Protein AF-K9DIT8-F1 (afdb_monomer_lite)

Structure (mmCIF, N/CA/C/O backbone):
data_AF-K9DIT8-F1
#
_entry.id   AF-K9DIT8-F1
#
loop_
_atom_site.group_PDB
_atom_site.id
_atom_site.type_symbol
_atom_site.label_atom_id
_atom_site.label_alt_id
_atom_site.label_comp_id
_atom_site.label_asym_id
_atom_site.label_entity_id
_atom_site.label_seq_id
_atom_site.pdbx_PDB_ins_code
_atom_site.Cartn_x
_atom_site.Cartn_y
_atom_site.Cartn_z
_atom_site.occupancy
_atom_site.B_iso_or_equiv
_atom_site.auth_seq_id
_atom_site.auth_comp_id
_atom_site.auth_asym_id
_atom_site.auth_atom_id
_atom_site.pdbx_PDB_model_num
ATOM 1 N N . MET A 1 1 ? -4.485 5.201 18.626 1.00 60.78 1 MET A N 1
ATOM 2 C CA . MET A 1 1 ? -4.823 4.379 17.440 1.00 60.78 1 MET A CA 1
ATOM 3 C C . MET A 1 1 ? -6.154 3.695 17.704 1.00 60.78 1 MET A C 1
ATOM 5 O O . MET A 1 1 ? -6.302 3.148 18.788 1.00 60.78 1 MET A O 1
ATOM 9 N N . ASN A 1 2 ? -7.104 3.732 16.764 1.00 77.69 2 ASN A N 1
ATOM 10 C CA . ASN A 1 2 ? -8.350 2.968 16.907 1.00 77.69 2 ASN A CA 1
ATOM 11 C C . ASN A 1 2 ? -8.074 1.473 16.671 1.00 77.69 2 ASN A C 1
ATOM 13 O O . ASN A 1 2 ? -7.334 1.151 15.738 1.00 77.69 2 ASN A O 1
ATOM 17 N N . PRO A 1 3 ? -8.657 0.567 17.470 1.00 79.44 3 PRO A N 1
ATOM 18 C CA . PRO A 1 3 ? -8.413 -0.864 17.341 1.00 79.44 3 PRO A CA 1
ATOM 19 C C . PRO A 1 3 ? -8.999 -1.421 16.034 1.00 79.44 3 PRO A C 1
ATOM 21 O O . PRO A 1 3 ? -10.028 -0.955 15.537 1.00 79.44 3 PRO A O 1
ATOM 24 N N . LEU A 1 4 ? -8.342 -2.434 15.462 1.00 64.38 4 LEU A N 1
ATOM 25 C CA . LEU A 1 4 ? -8.835 -3.148 14.272 1.00 64.38 4 LEU A CA 1
ATOM 26 C C . LEU A 1 4 ? -9.975 -4.120 14.611 1.00 64.38 4 LEU A C 1
ATOM 28 O O . LEU A 1 4 ? -10.826 -4.396 13.767 1.00 64.38 4 LEU A O 1
ATOM 32 N N . PHE A 1 5 ? -10.029 -4.584 15.858 1.00 77.38 5 PHE A N 1
ATOM 33 C CA . PHE A 1 5 ? -11.053 -5.492 16.357 1.00 77.38 5 PHE A CA 1
ATOM 34 C C . PHE A 1 5 ? -11.620 -4.973 17.678 1.00 77.38 5 PHE A C 1
ATOM 36 O O . PHE A 1 5 ? -10.868 -4.559 18.557 1.00 77.38 5 PHE A O 1
ATOM 43 N N . GLU A 1 6 ? -12.941 -5.016 17.821 1.00 84.44 6 GLU A N 1
ATOM 44 C CA . GLU A 1 6 ? -13.674 -4.648 19.036 1.00 84.44 6 GLU A CA 1
ATOM 45 C C . GLU A 1 6 ? -14.589 -5.818 19.409 1.00 84.44 6 GLU A C 1
ATOM 47 O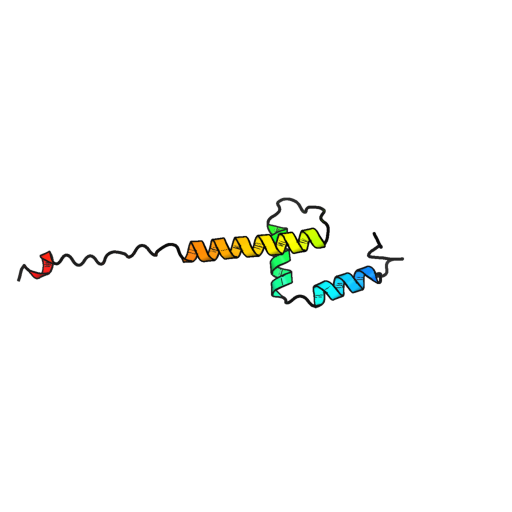 O . GLU A 1 6 ? -15.433 -6.236 18.615 1.00 84.44 6 GLU A O 1
ATOM 52 N N . GLY A 1 7 ? -14.382 -6.415 20.589 1.00 83.69 7 GLY A N 1
ATOM 53 C CA . GLY A 1 7 ? -15.164 -7.579 21.032 1.00 83.69 7 GLY A CA 1
ATOM 54 C C . GLY A 1 7 ? -15.060 -8.788 20.092 1.00 83.69 7 GLY A C 1
ATOM 55 O O . GLY A 1 7 ? -16.047 -9.486 19.872 1.00 83.69 7 GLY A O 1
ATOM 56 N N . GLY A 1 8 ? -13.895 -8.990 19.466 1.00 83.50 8 GLY A N 1
ATOM 57 C CA . GLY A 1 8 ? -13.669 -10.057 18.483 1.00 83.50 8 GLY A CA 1
ATOM 58 C C . GLY A 1 8 ? -14.311 -9.812 17.113 1.00 83.50 8 GLY A C 1
ATOM 59 O O . GLY A 1 8 ? -14.190 -10.654 16.227 1.00 83.50 8 GLY A O 1
ATOM 60 N N . ARG A 1 9 ? -14.974 -8.666 16.905 1.00 77.25 9 ARG A N 1
ATOM 61 C CA . ARG A 1 9 ? -15.575 -8.286 15.621 1.00 77.25 9 ARG A CA 1
ATOM 62 C C . ARG A 1 9 ? -14.717 -7.242 14.903 1.00 77.25 9 ARG A C 1
ATOM 64 O O . ARG A 1 9 ? -14.102 -6.408 15.569 1.00 77.25 9 ARG A O 1
ATOM 71 N N . PRO A 1 10 ? -14.679 -7.240 13.559 1.00 73.25 10 PRO A N 1
ATOM 72 C CA . PRO A 1 10 ? -13.943 -6.222 12.818 1.00 73.25 10 PRO A CA 1
ATOM 73 C C . PRO A 1 10 ? -14.545 -4.827 13.038 1.00 73.25 10 PRO A C 1
ATOM 75 O O . PRO A 1 10 ? -15.755 -4.636 12.888 1.00 73.25 10 PRO A O 1
ATOM 78 N N . SER A 1 11 ? -13.707 -3.847 13.377 1.00 87.00 11 SER A N 1
ATOM 79 C CA . SER A 1 11 ? -14.145 -2.475 13.655 1.00 87.00 11 SER A CA 1
ATOM 80 C C . SER A 1 11 ? -14.404 -1.668 12.371 1.00 87.00 11 SER A C 1
ATOM 82 O O . SER A 1 11 ? -14.036 -2.062 11.260 1.00 87.00 11 SER A O 1
ATOM 84 N N . LYS A 1 12 ? -14.988 -0.466 12.494 1.00 83.88 12 LYS A N 1
ATOM 85 C CA . LYS A 1 12 ? -15.100 0.474 11.355 1.00 83.88 12 LYS A CA 1
ATOM 86 C C . LYS A 1 12 ? -13.733 0.823 10.754 1.00 83.88 12 LYS A C 1
ATOM 88 O O . LYS A 1 12 ? -13.633 1.041 9.548 1.00 83.88 12 LYS A O 1
ATOM 93 N N . THR A 1 13 ? -12.690 0.870 11.581 1.00 79.06 13 THR A N 1
ATOM 94 C CA . THR A 1 13 ? -11.312 1.131 11.145 1.00 79.06 13 THR A CA 1
ATOM 95 C C . THR A 1 13 ? -10.803 -0.003 10.261 1.00 79.06 13 THR A C 1
ATOM 97 O O . THR A 1 13 ? -10.253 0.272 9.198 1.00 79.06 13 THR A O 1
ATOM 100 N N . PHE A 1 14 ? -11.073 -1.259 10.630 1.00 84.88 14 PHE A N 1
ATOM 101 C CA . PHE A 1 14 ? -10.760 -2.419 9.794 1.00 84.88 14 PHE A CA 1
ATOM 102 C C . PHE A 1 14 ? -11.446 -2.342 8.429 1.00 84.88 14 PHE A C 1
ATOM 104 O O . PHE A 1 14 ? -10.791 -2.506 7.407 1.00 84.88 14 PHE A O 1
ATOM 111 N N . TRP A 1 15 ? -12.747 -2.038 8.381 1.00 80.25 15 TRP A N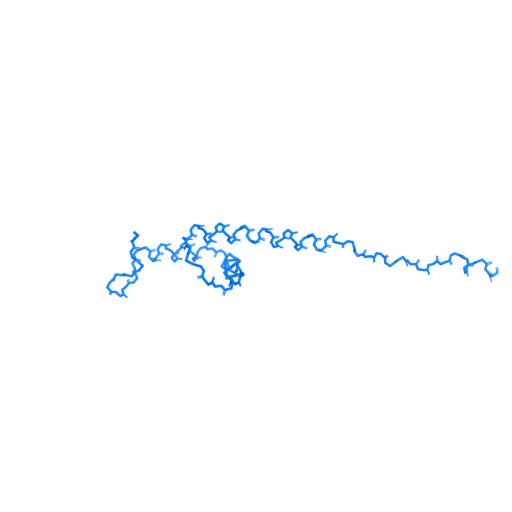 1
ATOM 112 C CA . TRP A 1 15 ? -13.469 -1.977 7.106 1.00 80.25 15 TRP A CA 1
ATOM 113 C C . TRP A 1 15 ? -13.002 -0.836 6.204 1.00 80.25 15 TRP A C 1
ATOM 115 O O . TRP A 1 15 ? -12.950 -1.010 4.990 1.00 80.25 15 TRP A O 1
ATOM 125 N N . ARG A 1 16 ? -12.609 0.308 6.777 1.00 78.06 16 ARG A N 1
ATOM 126 C CA . ARG A 1 16 ? -11.985 1.411 6.029 1.00 78.06 16 ARG A CA 1
ATOM 127 C C . ARG A 1 16 ? -10.623 1.016 5.471 1.00 78.06 16 ARG A C 1
ATOM 129 O O . ARG A 1 16 ? -10.353 1.294 4.309 1.00 78.06 16 ARG A O 1
ATOM 136 N N . LEU A 1 17 ? -9.809 0.331 6.274 1.00 72.94 17 LEU A N 1
ATOM 137 C CA . LEU A 1 17 ? -8.510 -0.190 5.856 1.00 72.94 17 LEU A CA 1
ATOM 138 C C . LEU A 1 17 ? -8.674 -1.218 4.728 1.00 72.94 17 LEU A C 1
ATOM 140 O O . LEU A 1 17 ? -8.049 -1.107 3.680 1.00 72.94 17 LEU A O 1
ATOM 144 N N . ARG A 1 18 ? -9.591 -2.172 4.903 1.00 70.75 18 ARG A N 1
ATOM 145 C CA . ARG A 1 18 ? -9.930 -3.164 3.885 1.00 70.75 18 ARG A CA 1
ATOM 146 C C . ARG A 1 18 ? -10.428 -2.492 2.613 1.00 70.75 18 ARG A C 1
ATOM 148 O O . ARG A 1 18 ? -9.958 -2.840 1.548 1.00 70.75 18 ARG A O 1
ATOM 155 N N . ALA A 1 19 ? -11.349 -1.533 2.697 1.00 73.75 19 ALA A N 1
ATOM 156 C CA . ALA A 1 19 ? -11.867 -0.828 1.524 1.00 73.75 19 ALA A CA 1
ATOM 157 C C . ALA A 1 19 ? -10.791 -0.000 0.806 1.00 73.75 19 ALA A C 1
ATOM 159 O O . ALA A 1 19 ? -10.844 0.127 -0.414 1.00 73.75 19 ALA A O 1
ATOM 160 N N . PHE A 1 20 ? -9.823 0.538 1.550 1.00 71.31 20 PHE A N 1
ATOM 161 C CA . PHE A 1 20 ? -8.663 1.219 0.986 1.00 71.31 20 PHE A CA 1
ATOM 162 C C . PHE A 1 20 ? -7.817 0.260 0.141 1.00 71.31 20 PHE A C 1
ATOM 164 O O . PHE A 1 20 ? -7.484 0.606 -0.986 1.00 71.31 20 PHE A O 1
ATOM 171 N N . PHE A 1 21 ? -7.555 -0.958 0.631 1.00 66.94 21 PHE A N 1
ATOM 172 C CA . PHE A 1 21 ? -6.794 -1.975 -0.105 1.00 66.94 21 PHE A CA 1
ATOM 173 C C . PHE A 1 21 ? -7.587 -2.680 -1.208 1.00 66.94 21 PHE A C 1
ATOM 175 O O . PHE A 1 21 ? -7.053 -2.928 -2.278 1.00 66.94 21 PHE A O 1
ATOM 182 N N . ASN A 1 22 ? -8.876 -2.937 -0.997 1.00 61.94 22 ASN A N 1
ATOM 183 C CA . ASN A 1 22 ? -9.749 -3.647 -1.940 1.00 61.94 22 ASN A CA 1
ATOM 184 C C . ASN A 1 22 ? -10.125 -2.803 -3.175 1.00 61.94 22 ASN A C 1
ATOM 186 O O . ASN A 1 22 ? -10.863 -3.275 -4.032 1.00 61.94 22 ASN A O 1
ATOM 190 N N . LYS A 1 23 ? -9.692 -1.536 -3.224 1.00 59.25 23 LYS A N 1
ATOM 191 C CA . LYS A 1 23 ? -9.795 -0.634 -4.383 1.00 59.25 23 LYS A CA 1
ATOM 192 C C . LYS A 1 23 ? -8.452 -0.401 -5.081 1.00 59.25 23 LYS A C 1
ATOM 194 O O . LYS A 1 23 ? -8.387 0.418 -5.992 1.00 59.25 23 LYS A O 1
ATOM 199 N N . GLN A 1 24 ? -7.379 -1.024 -4.608 1.00 59.00 24 GLN A N 1
ATOM 200 C CA . GLN A 1 24 ? -6.087 -0.948 -5.275 1.00 59.00 24 GLN A CA 1
ATOM 201 C C . GLN A 1 24 ? -6.089 -2.009 -6.384 1.00 59.00 24 GLN A C 1
ATOM 203 O O . GLN A 1 24 ? -6.514 -3.131 -6.124 1.00 59.00 24 GLN A O 1
ATOM 208 N N . ASP A 1 25 ? -5.661 -1.648 -7.597 1.00 64.50 25 ASP A N 1
ATOM 209 C CA . ASP A 1 25 ? -5.417 -2.606 -8.687 1.00 64.50 25 ASP A CA 1
ATOM 210 C C . ASP A 1 25 ? -4.600 -3.800 -8.175 1.00 64.50 25 ASP A C 1
ATOM 212 O O . ASP A 1 25 ? -3.706 -3.597 -7.349 1.00 64.50 25 ASP A O 1
ATOM 216 N N . ASP A 1 26 ? -4.845 -5.009 -8.694 1.00 60.41 26 ASP A N 1
ATOM 217 C CA . ASP A 1 26 ? -4.112 -6.232 -8.313 1.00 60.41 26 ASP A CA 1
ATOM 218 C C . ASP A 1 26 ? -2.583 -6.006 -8.332 1.00 60.41 26 ASP A C 1
ATOM 220 O O . ASP A 1 26 ? -1.869 -6.407 -7.411 1.00 60.41 26 ASP A O 1
ATOM 224 N N . SER A 1 27 ? -2.096 -5.198 -9.286 1.00 72.56 27 SER A N 1
ATOM 225 C CA . SER A 1 27 ? -0.681 -4.809 -9.391 1.00 72.56 27 SER A CA 1
ATOM 226 C C . SER A 1 27 ? -0.121 -4.088 -8.160 1.00 72.56 27 SER A C 1
ATOM 228 O O . SER A 1 27 ? 1.073 -4.154 -7.877 1.00 72.56 27 SER A O 1
ATOM 230 N N . ARG A 1 28 ? -0.951 -3.364 -7.407 1.00 76.31 28 ARG A N 1
ATOM 231 C CA . ARG A 1 28 ? -0.519 -2.575 -6.252 1.00 76.31 28 ARG A CA 1
ATOM 232 C C . ARG A 1 28 ? -0.362 -3.431 -5.005 1.00 76.31 28 ARG A C 1
ATOM 234 O O . ARG A 1 28 ? 0.528 -3.152 -4.206 1.00 76.31 28 ARG A O 1
ATOM 241 N N . LEU A 1 29 ? -1.182 -4.470 -4.848 1.00 76.12 29 LEU A N 1
ATOM 242 C CA . LEU A 1 29 ? -0.986 -5.452 -3.785 1.00 76.12 29 LEU A CA 1
ATOM 243 C C . LEU A 1 29 ? 0.322 -6.218 -4.009 1.00 76.12 29 LEU A C 1
ATOM 245 O O . LEU A 1 29 ? 1.132 -6.298 -3.087 1.00 76.12 29 LEU A O 1
ATOM 249 N N . ASP A 1 30 ? 0.568 -6.677 -5.235 1.00 78.06 30 ASP A N 1
ATOM 250 C CA . ASP A 1 30 ? 1.805 -7.378 -5.601 1.00 78.06 30 ASP A CA 1
ATOM 251 C C . ASP A 1 30 ? 3.045 -6.513 -5.346 1.00 78.06 30 ASP A C 1
ATOM 253 O O . ASP A 1 30 ? 4.001 -6.949 -4.707 1.00 78.06 30 ASP A O 1
ATOM 257 N N . ASN A 1 31 ? 2.988 -5.242 -5.740 1.00 82.31 31 ASN A N 1
ATOM 258 C CA . ASN A 1 31 ? 4.026 -4.240 -5.490 1.00 82.31 31 ASN A CA 1
ATOM 259 C C . ASN A 1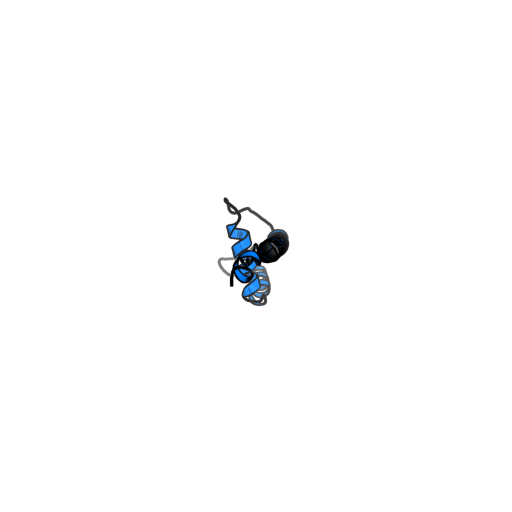 31 ? 4.341 -4.033 -3.997 1.00 82.31 31 ASN A C 1
ATOM 261 O O . ASN A 1 31 ? 5.497 -3.811 -3.627 1.00 82.31 31 ASN A O 1
ATOM 265 N N . ILE A 1 32 ? 3.325 -4.084 -3.132 1.00 83.69 32 ILE A N 1
ATOM 266 C CA . ILE A 1 32 ? 3.502 -3.990 -1.676 1.00 83.69 32 ILE A CA 1
ATOM 267 C C . ILE A 1 32 ? 4.110 -5.286 -1.128 1.00 83.69 32 ILE A C 1
ATOM 269 O O . ILE A 1 32 ? 4.989 -5.231 -0.269 1.00 83.69 32 ILE A O 1
ATOM 273 N N . LEU A 1 33 ? 3.672 -6.447 -1.620 1.00 82.44 33 LEU A N 1
ATOM 274 C CA . LEU A 1 33 ? 4.191 -7.747 -1.195 1.00 82.44 33 LEU A CA 1
ATOM 275 C C . LEU A 1 33 ? 5.666 -7.925 -1.573 1.00 82.44 33 LEU A C 1
ATOM 277 O O . LEU A 1 33 ? 6.455 -8.335 -0.725 1.00 82.44 33 LEU A O 1
ATOM 281 N N . LEU A 1 34 ? 6.052 -7.547 -2.793 1.00 83.69 34 LEU A N 1
ATOM 282 C CA . LEU A 1 34 ? 7.445 -7.525 -3.255 1.00 83.69 34 LEU A CA 1
ATOM 283 C C . LEU A 1 34 ? 8.332 -6.651 -2.363 1.00 83.69 34 LEU A C 1
ATOM 285 O O . LEU A 1 34 ? 9.414 -7.070 -1.956 1.00 83.69 34 LEU A O 1
ATOM 289 N N . TYR A 1 35 ? 7.851 -5.461 -2.000 1.00 87.62 35 TYR A N 1
ATOM 290 C CA . TYR A 1 35 ? 8.560 -4.589 -1.067 1.00 87.62 35 TYR A CA 1
ATOM 291 C C . TYR A 1 35 ? 8.703 -5.218 0.326 1.00 87.62 35 TYR A C 1
ATOM 293 O O . TYR A 1 35 ? 9.761 -5.140 0.939 1.00 87.62 35 TYR A O 1
ATOM 301 N N . LEU A 1 36 ? 7.667 -5.884 0.839 1.00 83.25 36 LEU A N 1
ATOM 302 C CA . LEU A 1 36 ? 7.745 -6.567 2.133 1.00 83.25 36 LEU A CA 1
ATOM 303 C C . LEU A 1 36 ? 8.704 -7.768 2.115 1.00 83.25 36 LEU A C 1
ATOM 305 O O . LEU A 1 36 ? 9.360 -8.027 3.122 1.00 83.25 36 LEU A O 1
ATOM 309 N N . GLN A 1 37 ? 8.818 -8.468 0.984 1.00 84.81 37 GLN A N 1
ATOM 310 C CA . GLN A 1 37 ? 9.762 -9.574 0.792 1.00 84.81 37 GLN A CA 1
ATOM 311 C C . GLN A 1 37 ? 11.226 -9.123 0.747 1.00 84.81 37 GLN A C 1
ATOM 313 O O . GLN A 1 37 ? 12.107 -9.938 1.00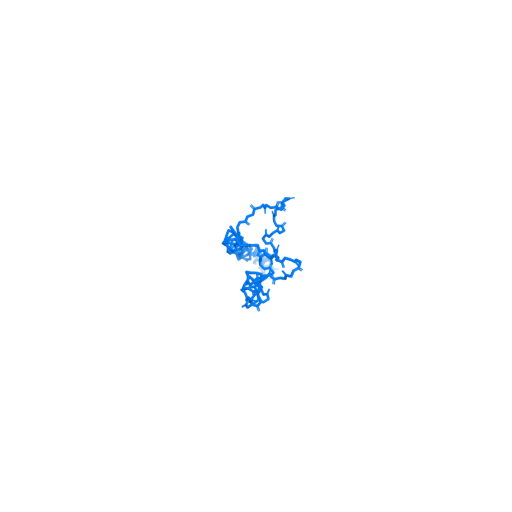5 1.00 84.81 37 GLN A O 1
ATOM 318 N N . SER A 1 38 ? 11.511 -7.847 0.456 1.00 83.81 38 SER A N 1
ATOM 319 C CA . SER A 1 38 ? 12.892 -7.347 0.427 1.00 83.81 38 SER A CA 1
ATOM 320 C C . SER A 1 38 ? 13.516 -7.174 1.817 1.00 83.81 38 SER A C 1
ATOM 322 O O . SER A 1 38 ? 14.676 -6.782 1.917 1.00 83.81 38 SER A O 1
ATOM 324 N N . PHE A 1 39 ? 12.758 -7.394 2.894 1.00 85.12 39 PHE A N 1
ATOM 325 C CA . PHE A 1 39 ? 13.254 -7.290 4.262 1.00 85.12 39 PHE A CA 1
ATOM 326 C C . PHE A 1 39 ? 13.567 -8.667 4.846 1.00 85.12 39 PHE A C 1
ATOM 328 O O . PHE A 1 39 ? 12.698 -9.531 4.910 1.00 85.12 39 PHE A O 1
ATOM 335 N N . ASP A 1 40 ? 14.763 -8.826 5.415 1.00 81.06 40 ASP A N 1
ATOM 336 C CA . ASP A 1 40 ? 15.141 -10.049 6.143 1.00 81.06 40 ASP A CA 1
ATOM 337 C C . ASP A 1 40 ? 14.309 -10.271 7.418 1.00 81.06 40 ASP A C 1
ATOM 339 O O . ASP A 1 40 ? 14.194 -11.386 7.931 1.00 81.06 40 ASP A O 1
ATOM 343 N N . ARG A 1 41 ? 13.740 -9.195 7.975 1.00 80.38 41 ARG A N 1
ATOM 344 C CA . ARG A 1 41 ? 12.847 -9.225 9.138 1.00 80.38 41 ARG A CA 1
ATOM 345 C C . ARG A 1 41 ? 11.693 -8.263 8.926 1.00 80.38 41 ARG A C 1
ATOM 347 O O . ARG A 1 41 ? 11.925 -7.112 8.571 1.00 80.38 41 ARG A O 1
ATOM 354 N N . TYR A 1 42 ? 10.476 -8.712 9.224 1.00 72.88 42 TYR A N 1
ATOM 355 C CA . TYR A 1 42 ? 9.259 -7.911 9.082 1.00 72.88 42 TYR A CA 1
ATOM 356 C C . TYR A 1 42 ? 9.302 -6.665 9.984 1.00 72.88 42 TYR A C 1
ATOM 358 O O . TYR A 1 42 ? 9.205 -6.802 11.209 1.00 72.88 42 TYR A O 1
ATOM 366 N N . PRO A 1 43 ? 9.449 -5.450 9.422 1.00 77.81 43 PRO A N 1
ATOM 367 C CA . PRO A 1 43 ? 9.544 -4.243 10.228 1.00 77.81 43 PRO A CA 1
ATOM 368 C C . PRO A 1 43 ? 8.162 -3.831 10.737 1.00 77.81 43 PRO A C 1
ATOM 370 O O . PRO A 1 43 ? 7.166 -3.923 10.018 1.00 77.81 43 PRO A O 1
ATOM 373 N N . VAL A 1 44 ? 8.097 -3.289 11.955 1.00 83.00 44 VAL A N 1
ATOM 374 C CA . VAL A 1 44 ? 6.897 -2.575 12.408 1.00 83.00 44 VAL A CA 1
ATOM 375 C C . VAL A 1 44 ? 6.900 -1.198 11.752 1.00 83.00 44 VAL A C 1
ATOM 377 O O . VAL A 1 44 ? 7.761 -0.371 12.046 1.00 83.00 44 VAL A O 1
ATOM 380 N N . MET A 1 45 ? 5.943 -0.946 10.861 1.00 83.06 45 MET A N 1
ATOM 381 C CA . MET A 1 45 ? 5.820 0.329 10.156 1.00 83.06 45 MET A CA 1
ATOM 382 C C . MET A 1 45 ? 4.373 0.808 10.084 1.00 83.06 45 MET A C 1
ATOM 384 O O . MET A 1 45 ? 3.427 0.023 10.168 1.00 83.06 45 MET A O 1
ATOM 388 N N . SER A 1 46 ? 4.203 2.123 9.938 1.00 84.00 46 SER A N 1
ATOM 389 C CA . SER A 1 46 ? 2.886 2.706 9.697 1.00 84.00 46 SER A CA 1
ATOM 390 C C . SER A 1 46 ? 2.394 2.361 8.291 1.00 84.00 46 SER A C 1
ATOM 392 O O . SER A 1 46 ? 3.189 2.102 7.387 1.00 84.00 46 SER A O 1
ATOM 394 N N . LEU A 1 47 ? 1.079 2.419 8.087 1.00 76.94 47 LEU A N 1
ATOM 395 C CA . LEU A 1 47 ? 0.486 2.177 6.774 1.00 76.94 47 LEU A CA 1
ATOM 396 C C . LEU A 1 47 ? 1.016 3.139 5.704 1.00 76.94 47 LEU A C 1
ATOM 398 O O . LEU A 1 47 ? 1.290 2.729 4.583 1.00 76.94 47 LEU A O 1
ATOM 402 N N . THR A 1 48 ? 1.176 4.414 6.059 1.00 81.44 48 THR A N 1
ATOM 403 C CA . THR A 1 48 ? 1.706 5.441 5.157 1.00 81.44 48 THR A CA 1
ATOM 404 C C . THR A 1 48 ? 3.135 5.104 4.747 1.00 81.44 48 THR A C 1
ATOM 406 O O . THR A 1 48 ? 3.445 5.089 3.562 1.00 81.44 48 THR A O 1
ATOM 409 N N . THR A 1 49 ? 3.973 4.731 5.719 1.00 85.12 49 THR A N 1
ATOM 410 C CA . THR A 1 49 ? 5.366 4.329 5.483 1.00 85.12 49 THR A CA 1
ATOM 411 C C . THR A 1 49 ? 5.461 3.099 4.583 1.00 85.12 49 THR A C 1
ATOM 413 O O . THR A 1 49 ? 6.319 3.054 3.708 1.00 85.12 49 THR A O 1
ATOM 416 N N . LEU A 1 50 ? 4.564 2.125 4.762 1.00 85.50 50 LEU A N 1
ATOM 417 C CA . LEU A 1 50 ? 4.491 0.940 3.908 1.00 85.50 50 LEU A CA 1
ATOM 418 C C . LEU A 1 50 ? 4.218 1.316 2.450 1.00 85.50 50 LEU A C 1
ATOM 420 O O . LEU A 1 50 ? 4.901 0.841 1.548 1.00 85.50 50 LEU A O 1
ATOM 424 N N . ILE A 1 51 ? 3.223 2.173 2.226 1.00 86.12 51 ILE A N 1
ATOM 425 C CA . ILE A 1 51 ? 2.799 2.561 0.881 1.00 86.12 51 ILE A CA 1
ATOM 426 C C . ILE A 1 51 ? 3.884 3.396 0.194 1.00 86.12 51 ILE A C 1
ATOM 428 O O . ILE A 1 51 ? 4.263 3.096 -0.935 1.00 86.12 51 ILE A O 1
ATOM 432 N N . GLU A 1 52 ? 4.426 4.403 0.880 1.00 87.38 52 GLU A N 1
ATOM 433 C CA . GLU A 1 52 ? 5.503 5.247 0.348 1.00 87.38 52 GLU A CA 1
ATOM 434 C C . GLU A 1 52 ? 6.775 4.439 0.062 1.00 87.38 52 GLU A C 1
ATOM 436 O O . GLU A 1 52 ? 7.435 4.643 -0.961 1.00 87.38 52 GLU A O 1
ATOM 441 N N . GLY A 1 53 ? 7.101 3.501 0.955 1.00 89.38 53 GLY A N 1
ATOM 442 C CA . GLY A 1 53 ? 8.222 2.583 0.810 1.00 89.38 53 GLY A CA 1
ATOM 443 C C . GLY A 1 53 ? 8.071 1.680 -0.409 1.00 89.38 53 GLY A C 1
ATOM 444 O O . GLY A 1 53 ? 8.978 1.632 -1.241 1.00 89.38 53 GLY A O 1
ATOM 445 N N . ALA A 1 54 ? 6.906 1.049 -0.566 1.00 87.62 54 ALA A N 1
ATOM 446 C CA . ALA A 1 54 ? 6.595 0.223 -1.727 1.00 87.62 54 ALA A CA 1
ATOM 447 C C . ALA A 1 54 ? 6.644 1.037 -3.029 1.00 87.62 54 ALA A C 1
ATOM 449 O O . ALA A 1 54 ? 7.250 0.608 -4.009 1.00 87.62 54 ALA A O 1
ATOM 450 N N . ASP A 1 55 ? 6.087 2.249 -3.048 1.00 88.38 55 ASP A N 1
ATOM 451 C CA . ASP A 1 55 ? 6.120 3.115 -4.231 1.00 88.38 55 ASP A CA 1
ATOM 452 C C . ASP A 1 55 ? 7.544 3.536 -4.613 1.00 88.38 55 ASP A C 1
ATOM 454 O O . ASP A 1 55 ? 7.860 3.703 -5.794 1.00 88.38 55 ASP A O 1
ATOM 458 N N . LYS A 1 56 ? 8.421 3.751 -3.629 1.00 89.69 56 LYS A N 1
ATOM 459 C CA . LYS A 1 56 ? 9.832 4.059 -3.881 1.00 89.69 56 LYS A CA 1
ATOM 460 C C . LYS A 1 56 ? 10.583 2.830 -4.391 1.00 89.69 56 LYS A C 1
ATOM 462 O O . LYS A 1 56 ? 11.309 2.945 -5.374 1.00 89.69 56 LYS A O 1
ATOM 467 N N . PHE A 1 57 ? 10.379 1.677 -3.757 1.00 89.00 57 PHE A N 1
ATOM 468 C CA . PHE A 1 57 ? 11.013 0.416 -4.131 1.00 89.00 57 PHE A CA 1
ATOM 469 C C . PHE A 1 57 ? 10.687 0.031 -5.575 1.00 89.00 57 PHE A C 1
ATOM 471 O O . PHE A 1 57 ? 11.596 -0.163 -6.373 1.00 89.00 57 PHE A O 1
ATOM 478 N N . ASN A 1 58 ? 9.408 0.039 -5.954 1.00 86.31 58 ASN A N 1
ATOM 479 C CA . ASN A 1 58 ? 8.999 -0.357 -7.302 1.00 86.31 58 ASN A CA 1
ATOM 480 C C . ASN A 1 58 ? 9.496 0.611 -8.387 1.00 86.31 58 ASN A C 1
ATOM 482 O O . ASN A 1 58 ? 9.846 0.177 -9.484 1.00 86.31 58 ASN A O 1
ATOM 486 N N . ARG A 1 59 ? 9.583 1.917 -8.088 1.00 86.69 59 ARG A N 1
ATOM 487 C CA . ARG A 1 59 ? 10.203 2.897 -8.998 1.00 86.69 59 ARG A CA 1
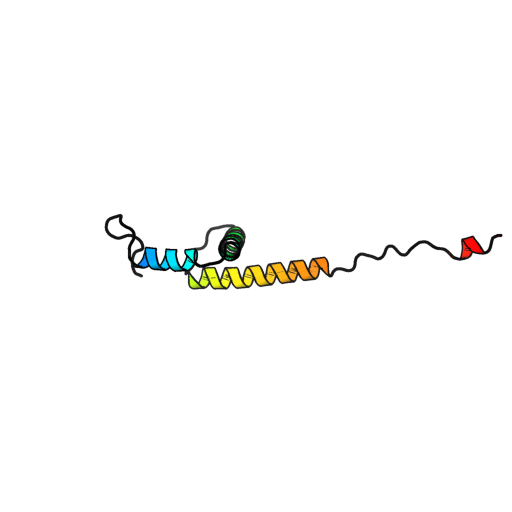ATOM 488 C C . ARG A 1 59 ? 11.685 2.611 -9.219 1.00 86.69 59 ARG A C 1
ATOM 490 O O . ARG A 1 59 ? 12.139 2.667 -10.358 1.00 86.69 59 ARG A O 1
ATOM 497 N N . GLU A 1 60 ? 12.409 2.286 -8.153 1.00 86.62 60 GLU A N 1
ATOM 498 C CA . GLU A 1 60 ? 13.827 1.937 -8.231 1.00 86.62 60 GLU A CA 1
ATOM 499 C C . GLU A 1 60 ? 14.031 0.621 -8.994 1.00 86.62 60 GLU A C 1
ATOM 501 O O . GLU A 1 60 ? 14.819 0.582 -9.934 1.00 86.62 60 GLU A O 1
ATOM 506 N N . SER A 1 61 ? 13.273 -0.433 -8.672 1.00 82.62 61 SER A N 1
ATOM 507 C CA . SER A 1 61 ? 13.343 -1.721 -9.375 1.00 82.62 61 SER A CA 1
ATOM 508 C C . SER A 1 61 ? 13.065 -1.576 -10.869 1.00 82.62 61 SER A C 1
ATOM 510 O O . SER A 1 61 ? 13.781 -2.151 -11.686 1.00 82.62 61 SER A O 1
ATOM 512 N N . LYS A 1 62 ? 12.070 -0.762 -11.243 1.00 81.69 62 LYS A N 1
ATOM 513 C CA . LYS A 1 62 ? 11.778 -0.475 -12.648 1.00 81.69 62 LYS A CA 1
ATOM 514 C C . LYS A 1 62 ? 12.939 0.248 -13.330 1.00 81.69 62 LYS A C 1
ATOM 516 O O . LYS A 1 62 ? 13.365 -0.173 -14.396 1.00 81.69 62 LYS A O 1
ATOM 521 N N . TRP A 1 63 ? 13.497 1.278 -12.696 1.00 80.81 63 TRP A N 1
ATOM 522 C CA . TRP A 1 63 ? 14.639 2.008 -13.251 1.00 80.81 63 TRP A CA 1
ATOM 523 C C . TRP A 1 63 ? 15.878 1.120 -13.440 1.00 80.81 63 TRP A C 1
ATOM 525 O O . TRP A 1 63 ? 16.576 1.237 -14.447 1.00 80.81 63 TRP A O 1
ATOM 535 N N . GLN A 1 64 ? 16.140 0.206 -12.502 1.00 79.12 64 GLN A N 1
ATOM 536 C CA . GLN A 1 64 ? 17.229 -0.767 -12.614 1.00 79.12 64 GLN A CA 1
ATOM 537 C C . GLN A 1 64 ? 17.002 -1.749 -13.770 1.00 79.12 64 GLN A C 1
ATOM 539 O O . GLN A 1 64 ? 17.938 -2.015 -14.524 1.00 79.12 64 GLN A O 1
ATOM 544 N N . ASN A 1 65 ? 15.773 -2.246 -13.941 1.00 76.62 65 ASN A N 1
ATOM 545 C CA . ASN A 1 65 ? 15.412 -3.134 -15.048 1.00 76.62 65 ASN A CA 1
ATOM 546 C C . ASN A 1 65 ? 15.536 -2.421 -16.400 1.00 76.62 65 ASN A C 1
ATOM 548 O O . ASN A 1 65 ? 16.243 -2.915 -17.275 1.00 76.62 65 ASN A O 1
ATOM 552 N N . ASP A 1 66 ? 14.979 -1.215 -16.533 1.00 76.75 66 ASP A N 1
ATOM 553 C CA . ASP A 1 66 ? 15.077 -0.403 -17.753 1.00 76.75 66 ASP A CA 1
ATOM 554 C C . ASP A 1 66 ? 16.552 -0.122 -18.115 1.00 76.75 66 ASP A C 1
ATOM 556 O O . ASP A 1 66 ? 16.957 -0.154 -19.278 1.00 76.75 66 ASP A O 1
ATOM 560 N N . ARG A 1 67 ? 17.407 0.110 -17.108 1.00 72.81 67 ARG A N 1
ATOM 561 C CA . ARG A 1 67 ? 18.848 0.328 -17.300 1.00 72.81 67 ARG A CA 1
ATOM 562 C C . ARG A 1 67 ? 19.614 -0.956 -17.633 1.00 72.81 67 ARG A C 1
ATOM 564 O O . ARG A 1 67 ? 20.633 -0.889 -18.322 1.00 72.81 67 ARG A O 1
ATOM 571 N N . ALA A 1 68 ? 19.165 -2.107 -17.137 1.00 70.88 68 ALA A N 1
ATOM 572 C CA . ALA A 1 68 ? 19.728 -3.410 -17.473 1.00 70.88 68 ALA A CA 1
ATOM 573 C C . ALA A 1 68 ? 19.375 -3.819 -18.910 1.00 70.88 68 ALA A C 1
ATOM 575 O O . ALA A 1 68 ? 20.252 -4.307 -19.621 1.00 70.88 68 ALA A O 1
ATOM 576 N N . GLU A 1 69 ? 18.146 -3.546 -19.351 1.00 62.47 69 GLU A N 1
ATOM 577 C CA . GLU A 1 69 ? 17.684 -3.743 -20.731 1.00 62.47 69 GLU A CA 1
ATOM 578 C C . GLU A 1 69 ? 18.355 -2.771 -21.715 1.00 62.47 69 GLU A C 1
ATOM 580 O O . GLU A 1 69 ? 18.639 -3.134 -22.854 1.00 62.47 69 GLU A O 1
ATOM 585 N N . ALA A 1 70 ? 18.696 -1.559 -21.268 1.00 60.72 70 ALA A N 1
ATOM 586 C CA . ALA A 1 70 ? 19.445 -0.581 -22.057 1.00 60.72 70 ALA A CA 1
ATOM 587 C C . ALA A 1 70 ? 20.962 -0.852 -22.136 1.00 60.72 70 ALA A C 1
ATOM 589 O O . ALA A 1 70 ? 21.681 -0.092 -22.796 1.00 60.72 70 ALA A O 1
ATOM 590 N N . LYS A 1 71 ? 21.493 -1.902 -21.482 1.00 54.28 71 LYS A N 1
ATOM 591 C CA . LYS A 1 71 ? 22.890 -2.301 -21.715 1.00 54.28 71 LYS A CA 1
ATOM 592 C C . LYS A 1 71 ? 23.015 -2.724 -23.177 1.00 54.28 71 LYS A C 1
ATOM 594 O O . LYS A 1 71 ? 22.265 -3.597 -23.610 1.00 54.28 71 LYS A O 1
ATOM 599 N N . PRO A 1 72 ? 23.949 -2.138 -23.948 1.00 52.84 72 PRO A N 1
ATOM 600 C CA . PRO A 1 72 ? 24.083 -2.484 -25.346 1.00 52.84 72 PRO A CA 1
ATOM 601 C C . PRO A 1 72 ? 24.385 -3.975 -25.420 1.00 52.84 72 PRO A C 1
ATOM 603 O O . PRO A 1 72 ? 25.382 -4.443 -24.864 1.00 52.84 72 PRO A O 1
ATOM 606 N N . ILE A 1 73 ? 23.514 -4.711 -26.112 1.00 56.59 73 ILE A N 1
ATOM 607 C CA . ILE A 1 73 ? 23.872 -5.977 -26.739 1.00 56.59 73 ILE A CA 1
ATOM 608 C C . ILE A 1 73 ? 25.220 -5.689 -27.389 1.00 56.59 73 ILE A C 1
ATOM 610 O O . ILE A 1 73 ? 25.301 -4.799 -28.243 1.00 56.59 73 ILE A O 1
ATOM 614 N N . LYS A 1 74 ? 26.296 -6.329 -26.911 1.00 54.72 74 LYS A N 1
ATOM 615 C CA . LYS A 1 74 ? 27.568 -6.295 -27.627 1.00 54.72 74 LYS A CA 1
ATOM 616 C C . LYS A 1 74 ? 27.199 -6.720 -29.037 1.00 54.72 74 LYS A C 1
ATOM 618 O O . LYS A 1 74 ? 26.803 -7.865 -29.227 1.00 54.72 74 LYS A O 1
ATOM 623 N N . LYS A 1 75 ? 27.212 -5.777 -29.982 1.00 53.88 75 LYS A N 1
ATOM 624 C CA . LYS A 1 75 ? 27.149 -6.121 -31.391 1.00 53.88 75 LYS A CA 1
ATOM 625 C C . LYS A 1 75 ? 28.328 -7.060 -31.561 1.00 53.88 75 LYS A C 1
ATOM 627 O O . LYS A 1 75 ? 29.466 -6.626 -31.404 1.00 53.88 75 LYS A O 1
ATOM 632 N N . GLU A 1 76 ? 28.054 -8.345 -31.736 1.00 56.09 76 GLU A N 1
ATOM 633 C CA . GLU A 1 76 ? 29.021 -9.216 -32.370 1.00 56.09 76 GLU A CA 1
ATOM 634 C C . GLU A 1 76 ? 29.325 -8.512 -33.687 1.00 56.09 76 GLU A C 1
ATOM 636 O O . GLU A 1 76 ? 28.443 -8.342 -34.534 1.00 56.09 76 GLU A O 1
ATOM 641 N N . GLU A 1 77 ? 30.515 -7.920 -33.773 1.00 58.44 77 GLU A N 1
ATOM 642 C CA . GLU A 1 77 ? 30.995 -7.370 -35.025 1.00 58.44 77 GLU A CA 1
ATOM 643 C C . GLU A 1 77 ? 30.924 -8.519 -36.026 1.00 58.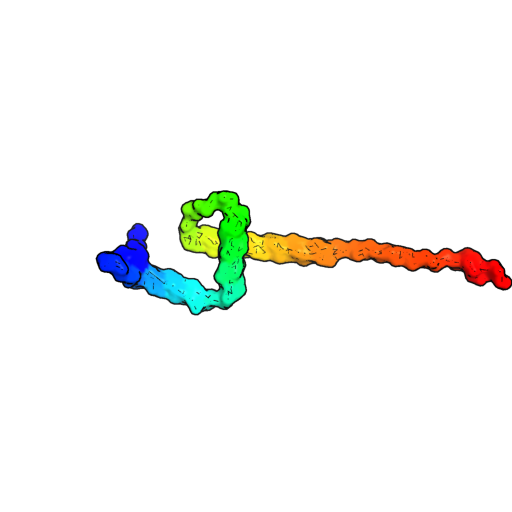44 77 GLU A C 1
ATOM 645 O O . GLU A 1 77 ? 31.474 -9.593 -35.753 1.00 58.44 77 GLU A O 1
ATOM 650 N N . PRO A 1 78 ? 30.200 -8.367 -37.143 1.00 50.16 78 PRO A N 1
ATOM 651 C CA . PRO A 1 78 ? 30.209 -9.411 -38.134 1.00 50.16 78 PRO A CA 1
ATOM 652 C C . PRO A 1 78 ? 31.651 -9.508 -38.636 1.00 50.16 78 PRO A C 1
ATOM 654 O O . PRO A 1 78 ? 32.192 -8.543 -39.175 1.00 50.16 78 PRO A O 1
ATOM 657 N N . LEU A 1 79 ? 32.277 -10.667 -38.419 1.00 55.34 79 LEU A N 1
ATOM 658 C CA . LEU A 1 79 ? 33.556 -11.050 -39.009 1.00 55.34 79 LEU A CA 1
ATOM 659 C C . LEU A 1 79 ? 33.368 -11.175 -40.533 1.00 55.34 79 LEU A C 1
ATOM 661 O O . LEU A 1 79 ? 33.346 -12.264 -41.092 1.00 55.34 79 LEU A O 1
ATOM 665 N N . TYR A 1 80 ? 33.191 -10.053 -41.221 1.00 56.03 80 TYR A N 1
ATOM 666 C CA . TYR A 1 80 ? 33.446 -9.959 -42.649 1.00 56.03 80 TYR A CA 1
ATOM 667 C C . TYR A 1 80 ? 34.782 -9.256 -42.801 1.00 56.03 80 TYR A C 1
ATOM 669 O O . TYR A 1 80 ? 34.862 -8.030 -42.858 1.00 56.03 80 TYR A O 1
ATOM 677 N N . ASN A 1 81 ? 35.843 -10.061 -42.825 1.00 55.84 81 ASN A N 1
ATOM 678 C CA . ASN A 1 81 ? 37.122 -9.596 -43.319 1.00 55.84 81 ASN A CA 1
ATOM 679 C C . ASN A 1 81 ? 37.010 -9.448 -44.846 1.00 55.84 81 ASN A C 1
ATOM 681 O O . ASN A 1 81 ? 36.844 -10.434 -45.563 1.00 55.84 81 ASN A O 1
ATOM 685 N N . ILE A 1 82 ? 37.067 -8.207 -45.327 1.00 57.41 82 ILE A N 1
ATOM 686 C CA . ILE A 1 82 ? 37.046 -7.855 -46.753 1.00 57.41 82 ILE A CA 1
ATOM 687 C C . ILE A 1 82 ? 38.259 -8.463 -47.484 1.00 57.41 82 ILE A C 1
ATOM 689 O O . ILE A 1 82 ? 38.185 -8.701 -48.689 1.00 57.41 82 ILE A O 1
ATOM 693 N N . ASP A 1 83 ? 39.325 -8.818 -46.759 1.00 57.25 83 ASP A N 1
ATOM 694 C CA . ASP A 1 83 ? 40.511 -9.458 -47.333 1.00 57.25 83 ASP A CA 1
ATOM 695 C C . ASP A 1 83 ? 40.204 -10.837 -47.943 1.00 57.25 83 ASP A C 1
ATOM 697 O O . ASP A 1 83 ? 40.855 -11.241 -48.899 1.00 57.25 83 ASP A O 1
ATOM 701 N N . SER A 1 84 ? 39.162 -11.542 -47.478 1.00 54.72 84 SER A N 1
ATOM 702 C CA . SER A 1 84 ? 38.755 -12.832 -48.061 1.00 54.72 84 SER A CA 1
ATOM 703 C C . SER A 1 84 ? 38.018 -12.707 -49.403 1.00 54.72 84 SER A C 1
ATOM 705 O O . SER A 1 84 ? 37.727 -13.723 -50.027 1.00 54.72 84 SER A O 1
ATOM 707 N N . PHE A 1 85 ? 37.695 -11.489 -49.855 1.00 50.16 85 PHE A N 1
ATOM 708 C CA . PHE A 1 85 ? 37.002 -11.250 -51.128 1.00 50.16 85 PHE A CA 1
ATOM 709 C C . PHE A 1 85 ? 37.948 -10.852 -52.275 1.00 50.16 85 PHE A C 1
ATOM 711 O O . PHE A 1 85 ? 37.518 -10.801 -53.424 1.00 50.16 85 PHE A O 1
ATOM 718 N N . LEU A 1 86 ? 39.223 -10.569 -51.980 1.00 55.72 86 LEU A N 1
ATOM 719 C CA . LEU A 1 86 ? 40.233 -10.147 -52.963 1.00 55.72 86 LEU A CA 1
ATOM 720 C C . LEU A 1 86 ? 41.177 -11.281 -53.409 1.00 55.72 86 LEU A C 1
ATOM 722 O O . LEU A 1 86 ? 42.053 -11.041 -54.235 1.00 55.72 86 LEU A O 1
ATOM 726 N N . GLU A 1 87 ? 40.991 -12.506 -52.906 1.00 55.22 87 GLU A N 1
ATOM 727 C CA . GLU A 1 87 ? 41.755 -13.701 -53.313 1.00 55.22 87 GLU A CA 1
ATOM 728 C C . GLU A 1 87 ? 41.061 -14.544 -54.411 1.00 55.22 87 GLU A C 1
ATOM 730 O O . GLU A 1 87 ? 41.192 -15.769 -54.432 1.00 55.22 87 GLU A O 1
ATOM 735 N N . LEU A 1 88 ? 40.333 -13.912 -55.342 1.00 44.53 88 LEU A N 1
ATOM 736 C CA . LEU A 1 88 ? 39.810 -14.557 -56.562 1.00 44.53 88 LEU A CA 1
ATOM 737 C C . LEU A 1 88 ? 40.341 -13.893 -57.835 1.00 44.53 88 LEU A C 1
ATOM 739 O O . LEU A 1 88 ? 40.156 -12.664 -57.981 1.00 44.53 88 LEU A O 1
#

Radius of gyration: 25.72 Å; chains: 1; bounding box: 57×20×78 Å

Secondary structure (DSSP, 8-state):
---SEETTEEPHHHHHHHHHHTTS-HHHHHHHHHHHHT-SS-----HHHHHHHHHHHHHHHHHHHHHHHTS----------GGGGS--

pLDDT: mean 73.5, std 12.24, range [44.53, 89.69]

Organism: NCBI:txid883156

Foldseek 3Di:
DDDCDDPNHGDPVVVVVVVVVVPDPPVLVVLLVVLQVVDPDRDDDDPVCSSVSSVVVVVVVVVVVVVVVPPDPPPPPPPPPVVVVPPD

Sequence (88 aa):
MNPLFEGGRPSKTFWRLRAFFNKQDDSRLDNILLYLQSFDRYPVMSLTTLIEGADKFNRESKWQNDRAEAKPIKKEEPLYNIDSFLEL